Protein 4GQW (pdb70)

Solvent-accessible surface area: 8394 Å² total; per-residue (Å²): 89,135,132,36,0,17,101,41,16,42,85,72,154,85,21,79,33,8,70,37,93,18,53,8,56,76,0,37,93,58,12,117,125,46,226,57,76,7,1,3,0,0,47,111,97,66,95,31,54,0,44,1,15,49,106,27,0,49,57,88,162,128,171,158,62,45,54,54,95,80,39,188,115,141,61,0,30,99,42,26,73,86,87,23,100,63,15,78,70,190,32,34,16,114,62,1,13,108,70,0,114,141,52,207,105,165,78,4,4,0,12,38,116,108,31,80,0,24,0,20,0,32,62,43,6,17,75,122,16,86,145,152

GO terms:
  GO:0009507 chloroplast (C, IDA)
  GO:0045454 cell redox homeostasis (P, IDA)
  GO:0009507 chloroplast (C, HDA)

Foldseek 3Di:
DPDWQLVQFAFDVNFDAEEQVAWLQVQVVSCVVVVHFWHFYAYPVQATFFIAGPCLSCVVCDDDVSVVVCNVGHTCNVRTGTDDAAAEGRHHLVVVLCDCPVDVDFKHFYDYPVRHGGGIGGNVSSVVVVVD

Organism: Arabidopsis thaliana (NCBI:txid3702)

Sequence (132 aa):
GVYTVGEFMTKKEDLHVVKPTTTVDEALELLVENRITGFPVIDEDWKLVGLVSDYDLLALDTWKTFNAVQKLGKLVGDLMTPAPLVVEEKTNLEDAAKILLETKYRRLPVVDSDGKLVGIITRGNVVRAALQ

CATH classification: 3.10.580.10

B-factor: mean 112.49, std 20.55, range [72.03, 194.37]

InterPro domains:
  IPR000644 CBS domain [PF00571] (77-131)
  IPR000644 CBS domain [PF00571] (171-225)
  IPR000644 CBS domain [PS51371] (81-142)
  IPR000644 CBS domain [PS51371] (175-231)
  IPR000644 CBS domain [SM00116] (86-134)
  IPR000644 CBS domain [SM00116] (178-226)
  IPR046342 CBS domain superfamily [G3DSA:3.10.580.10] (72-232)
  IPR046342 CBS domain superfamily [S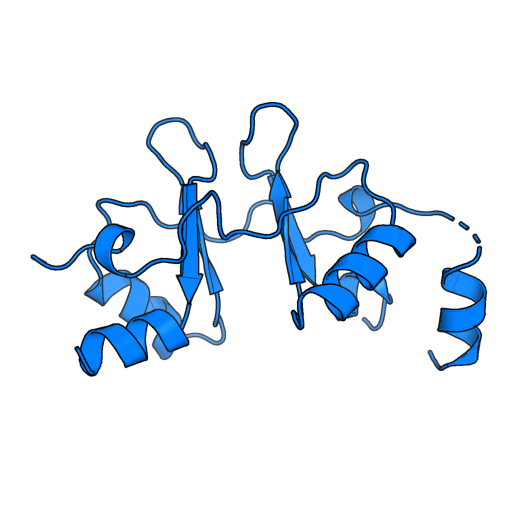SF54631] (71-224)
  IPR051462 CBS domain-containing protein [PTHR48108] (57-230)

Structure (mmCIF, N/CA/C/O backbone):
data_4GQW
#
_entry.id   4GQW
#
_cell.length_a   55.818
_cell.length_b   55.818
_cell.length_c   83.003
_cell.angle_alpha   90.00
_cell.angle_beta   90.00
_cell.angle_gamma   120.00
#
_symmetry.space_group_name_H-M   'P 31 2 1'
#
loop_
_entity.id
_entity.type
_entity.pdbx_description
1 polymer 'CBS domain-containing protein CBSX1, chloroplastic'
2 water water
#
loop_
_atom_site.group_PDB
_atom_site.id
_atom_site.type_symbol
_atom_site.label_atom_id
_atom_site.label_alt_id
_atom_site.label_comp_id
_atom_site.label_asym_id
_atom_site.label_entity_id
_atom_site.label_seq_id
_atom_site.pdbx_PDB_ins_code
_atom_site.Cartn_x
_atom_site.Cartn_y
_atom_site.Cartn_z
_atom_site.occupancy
_atom_site.B_iso_or_equiv
_atom_site.auth_seq_id
_atom_site.auth_comp_id
_atom_site.auth_asym_id
_atom_site.auth_atom_id
_atom_site.pdbx_PDB_model_num
ATOM 1 N N . GLY A 1 3 ? 13.136 6.262 14.787 1.00 163.20 73 GLY A N 1
ATOM 2 C CA . GLY A 1 3 ? 13.945 5.733 13.705 1.00 164.30 73 GLY A CA 1
ATOM 3 C C . GLY A 1 3 ? 15.369 6.243 13.764 1.00 155.25 73 GLY A C 1
ATOM 4 O O . GLY A 1 3 ? 15.619 7.446 13.688 1.00 162.71 73 GLY A O 1
ATOM 5 N N . VAL A 1 4 ? 16.311 5.318 13.893 1.00 117.31 74 VAL A N 1
ATOM 6 C CA . VAL A 1 4 ? 17.709 5.679 14.061 1.00 111.38 74 VAL A CA 1
ATOM 7 C C . VAL A 1 4 ? 18.478 5.657 12.737 1.00 101.65 74 VAL A C 1
ATOM 8 O O . VAL A 1 4 ? 19.478 6.357 12.583 1.00 102.79 74 VAL A O 1
ATOM 12 N N . TYR A 1 5 ? 18.006 4.857 11.783 1.00 105.84 75 TYR A N 1
ATOM 13 C CA . TYR A 1 5 ? 18.580 4.863 10.439 1.00 100.52 75 TYR A CA 1
ATOM 14 C C . TYR A 1 5 ? 17.935 5.967 9.611 1.00 93.45 75 TYR A C 1
ATOM 15 O O . TYR A 1 5 ? 16.716 6.144 9.638 1.00 94.39 75 TYR A O 1
ATOM 24 N N . THR A 1 6 ? 18.754 6.708 8.874 1.00 87.85 76 THR A N 1
ATOM 25 C CA . THR A 1 6 ? 18.248 7.801 8.052 1.00 87.50 76 THR A CA 1
ATOM 26 C C . THR A 1 6 ? 18.452 7.557 6.560 1.00 87.83 76 THR A C 1
ATOM 27 O O . THR A 1 6 ? 19.278 6.739 6.155 1.00 82.56 76 THR A O 1
ATOM 31 N N . VAL A 1 7 ? 17.686 8.278 5.751 1.00 85.24 77 VAL A N 1
ATOM 32 C CA . VAL A 1 7 ? 17.738 8.151 4.300 1.00 86.06 77 VAL A CA 1
ATOM 33 C C . VAL A 1 7 ? 19.108 8.550 3.763 1.00 82.52 77 VAL A C 1
ATOM 34 O O . VAL A 1 7 ? 19.637 7.921 2.848 1.00 89.18 77 VAL A O 1
ATOM 38 N N . GLY A 1 8 ? 19.690 9.583 4.363 1.00 88.38 78 GLY A N 1
ATOM 39 C CA . GLY A 1 8 ? 20.991 10.076 3.957 1.00 88.02 78 GLY A CA 1
ATOM 40 C C . GLY A 1 8 ? 22.112 9.070 4.123 1.00 98.85 78 GLY A C 1
ATOM 41 O O . GLY A 1 8 ? 23.189 9.238 3.555 1.00 94.01 78 GLY A O 1
ATOM 42 N N . GLU A 1 9 ? 21.866 8.019 4.897 1.00 85.20 79 GLU A N 1
ATOM 43 C CA . GLU A 1 9 ? 22.886 7.002 5.129 1.00 103.32 79 GLU A CA 1
ATOM 44 C C . GLU A 1 9 ? 22.924 5.943 4.035 1.00 92.35 79 GLU A C 1
ATOM 45 O O . GLU A 1 9 ? 23.932 5.257 3.867 1.00 87.29 79 GLU A O 1
ATOM 51 N N . PHE A 1 10 ? 21.833 5.806 3.291 1.00 92.10 80 PHE A N 1
ATOM 52 C CA . PHE A 1 10 ? 21.745 4.735 2.306 1.00 99.02 80 PHE A CA 1
ATOM 53 C C . PHE A 1 10 ? 21.322 5.193 0.915 1.00 95.96 80 PHE A C 1
ATOM 54 O O . PHE A 1 10 ? 21.172 4.376 0.009 1.00 104.06 80 PHE A O 1
ATOM 62 N N . MET A 1 11 ? 21.144 6.497 0.741 1.00 100.75 81 MET A N 1
ATOM 63 C CA . MET A 1 11 ? 20.705 7.035 -0.543 1.00 98.24 81 MET A CA 1
ATOM 64 C C . MET A 1 11 ? 21.844 7.061 -1.547 1.00 105.92 81 MET A C 1
ATOM 65 O O . MET A 1 11 ? 22.981 6.731 -1.218 1.00 108.72 81 MET A O 1
ATOM 70 N N . THR A 1 12 ? 21.533 7.455 -2.776 1.00 106.95 82 THR A N 1
ATOM 71 C CA . THR A 1 12 ? 22.565 7.680 -3.777 1.00 109.91 82 THR A CA 1
ATOM 72 C C . THR A 1 12 ? 23.031 9.131 -3.695 1.00 107.77 82 THR A C 1
ATOM 73 O O . THR A 1 12 ? 22.237 10.057 -3.851 1.00 105.84 82 THR A O 1
ATOM 77 N N . LYS A 1 13 ? 24.323 9.319 -3.446 1.00 113.93 83 LYS A N 1
ATOM 78 C CA . LYS A 1 13 ? 24.879 10.643 -3.179 1.00 120.52 83 LYS A CA 1
ATOM 79 C C . LYS A 1 13 ? 24.827 11.566 -4.397 1.00 119.41 83 LYS A C 1
ATOM 80 O O . LYS A 1 13 ? 24.683 11.106 -5.529 1.00 116.49 83 LYS A O 1
ATOM 86 N N . LYS A 1 14 ? 24.962 12.867 -4.150 1.00 114.92 84 LYS A N 1
ATOM 87 C CA . LYS A 1 14 ? 24.808 13.893 -5.183 1.00 117.53 84 LYS A CA 1
ATOM 88 C C . LYS A 1 14 ? 25.779 13.771 -6.353 1.00 125.42 84 LYS A C 1
ATOM 89 O O . LYS A 1 14 ? 25.374 13.865 -7.510 1.00 126.33 84 LYS A O 1
ATOM 95 N N . GLU A 1 15 ? 27.059 13.582 -6.048 1.00 118.17 85 GLU A N 1
ATOM 96 C CA . GLU A 1 15 ? 28.083 13.513 -7.083 1.00 130.65 85 GLU A CA 1
ATOM 97 C C . GLU A 1 15 ? 27.825 12.328 -8.002 1.00 135.45 85 GLU A C 1
ATOM 98 O O . GLU A 1 15 ? 28.063 12.395 -9.207 1.00 143.96 85 GLU A O 1
ATOM 104 N N . ASP A 1 16 ? 27.316 11.248 -7.418 1.00 135.66 86 ASP A N 1
ATOM 105 C CA . ASP A 1 16 ? 27.081 10.005 -8.139 1.00 130.82 86 ASP A CA 1
ATOM 106 C C . ASP A 1 16 ? 25.710 9.987 -8.809 1.00 124.21 86 ASP A C 1
ATOM 107 O O . ASP A 1 16 ? 25.251 8.948 -9.283 1.00 112.18 86 ASP A O 1
ATOM 112 N N . LEU A 1 17 ? 25.057 11.143 -8.839 1.00 118.28 87 LEU A N 1
ATOM 113 C CA . LEU A 1 17 ? 23.768 11.271 -9.502 1.00 118.52 87 LEU A CA 1
ATOM 114 C C . LEU A 1 17 ? 23.946 11.682 -10.954 1.00 114.14 87 LEU A C 1
ATOM 115 O O . LEU A 1 17 ? 24.929 12.327 -11.316 1.00 119.25 87 LEU A O 1
ATOM 120 N N . HIS A 1 18 ? 22.979 11.303 -11.780 1.00 111.26 88 HIS A N 1
ATOM 121 C CA . HIS A 1 18 ? 22.954 11.717 -13.175 1.00 117.06 88 HIS A CA 1
ATOM 122 C C . HIS A 1 18 ? 21.673 12.493 -13.427 1.00 110.83 88 HIS A C 1
ATOM 123 O O . HIS A 1 18 ? 20.617 11.908 -13.665 1.00 111.06 88 HIS A O 1
ATOM 130 N N . VAL A 1 19 ? 21.768 13.815 -13.368 1.00 97.01 89 VAL A N 1
ATOM 131 C CA . VAL A 1 19 ? 20.588 14.661 -13.473 1.00 92.84 89 VAL A CA 1
ATOM 132 C C . VAL A 1 19 ? 20.427 15.271 -14.855 1.00 100.60 89 VAL A C 1
ATOM 133 O O . VAL A 1 19 ? 21.207 15.003 -15.765 1.00 99.22 89 VAL A O 1
ATOM 137 N N . VAL A 1 20 ? 19.406 16.106 -14.992 1.00 105.88 90 VAL A N 1
ATOM 138 C CA . VAL A 1 20 ? 19.086 16.743 -16.256 1.00 108.99 90 VAL A CA 1
ATOM 139 C C . VAL A 1 20 ? 18.339 18.042 -15.956 1.00 110.44 90 VAL A C 1
ATOM 140 O O . VAL A 1 20 ? 17.661 18.145 -14.940 1.00 110.95 90 VAL A O 1
ATOM 144 N N . LYS A 1 21 ? 18.495 19.045 -16.812 1.00 100.05 91 LYS A N 1
ATOM 145 C CA . LYS A 1 21 ? 17.824 20.324 -16.609 1.00 106.43 91 LYS A CA 1
ATOM 146 C C . LYS A 1 21 ? 16.652 20.446 -17.577 1.00 102.67 91 LYS A C 1
ATOM 147 O O . LYS A 1 21 ? 16.586 19.709 -18.552 1.00 103.91 91 LYS A O 1
ATOM 153 N N . PRO A 1 22 ? 15.706 21.360 -17.304 1.00 110.42 92 PRO A N 1
ATOM 154 C CA . PRO A 1 22 ? 14.584 21.516 -18.238 1.00 108.43 92 PRO A CA 1
ATOM 155 C C . PRO A 1 22 ? 15.041 22.013 -19.607 1.00 122.03 92 PRO A C 1
ATOM 156 O O . PRO A 1 22 ? 14.294 21.914 -20.579 1.00 121.89 92 PRO A O 1
ATOM 160 N N . THR A 1 23 ? 16.253 22.551 -19.676 1.00 123.04 93 THR A N 1
ATOM 161 C CA . THR A 1 23 ? 16.790 23.066 -20.926 1.00 120.09 93 THR A CA 1
ATOM 162 C C . THR A 1 23 ? 17.350 21.923 -21.755 1.00 123.32 93 THR A C 1
ATOM 163 O O . THR A 1 23 ? 17.582 22.067 -22.955 1.00 122.91 93 THR A O 1
ATOM 167 N N . THR A 1 24 ? 17.568 20.787 -21.100 1.00 111.06 94 THR A N 1
ATOM 168 C CA . THR A 1 24 ? 18.126 19.611 -21.753 1.00 100.80 94 THR A CA 1
ATOM 169 C C . THR A 1 24 ? 17.196 19.120 -22.855 1.00 104.63 94 THR A C 1
ATOM 170 O O . THR A 1 24 ? 15.975 19.097 -22.687 1.00 104.12 94 THR A O 1
ATOM 174 N N . THR A 1 25 ? 17.779 18.753 -23.991 1.00 111.02 95 THR A N 1
ATOM 175 C CA . THR A 1 25 ? 17.006 18.220 -25.105 1.00 113.66 95 THR A CA 1
ATOM 176 C C . THR A 1 25 ? 16.750 16.738 -24.888 1.00 105.19 95 THR A C 1
ATOM 177 O O . THR A 1 25 ? 17.485 16.073 -24.160 1.00 103.92 95 THR A O 1
ATOM 181 N N . VAL A 1 26 ? 15.704 16.228 -25.529 1.00 113.03 96 VAL A N 1
ATOM 182 C CA . VAL A 1 26 ? 15.337 14.823 -25.422 1.00 112.61 96 VAL A CA 1
ATOM 183 C C . VAL A 1 26 ? 16.475 13.941 -25.913 1.00 115.20 96 VAL A C 1
ATOM 184 O O . VAL A 1 26 ? 16.706 12.856 -25.385 1.00 121.69 96 VAL A O 1
ATOM 188 N N . ASP A 1 27 ? 17.191 14.432 -26.918 1.00 109.56 97 ASP A N 1
ATOM 189 C CA . ASP A 1 27 ? 18.331 13.731 -27.491 1.00 121.87 97 ASP A CA 1
ATOM 190 C C . ASP A 1 27 ? 19.383 13.388 -26.445 1.00 116.86 97 ASP A C 1
ATOM 191 O O . ASP A 1 27 ? 19.637 12.216 -26.166 1.00 121.66 97 ASP A O 1
ATOM 196 N N . GLU A 1 28 ? 19.994 14.418 -25.871 1.00 116.32 98 GLU A N 1
ATOM 197 C CA . GLU A 1 28 ? 21.060 14.218 -24.899 1.00 111.73 98 GLU A CA 1
ATOM 198 C C . GLU A 1 28 ? 20.559 13.526 -23.637 1.00 99.47 98 GLU A C 1
ATOM 199 O O . GLU A 1 28 ? 21.326 12.860 -22.948 1.00 110.80 98 GLU A O 1
ATOM 205 N N . ALA A 1 29 ? 19.271 13.674 -23.346 1.00 94.99 99 ALA A N 1
ATOM 206 C CA . ALA A 1 29 ? 18.656 12.947 -22.241 1.00 103.28 99 ALA A CA 1
ATOM 207 C C . ALA A 1 29 ? 18.67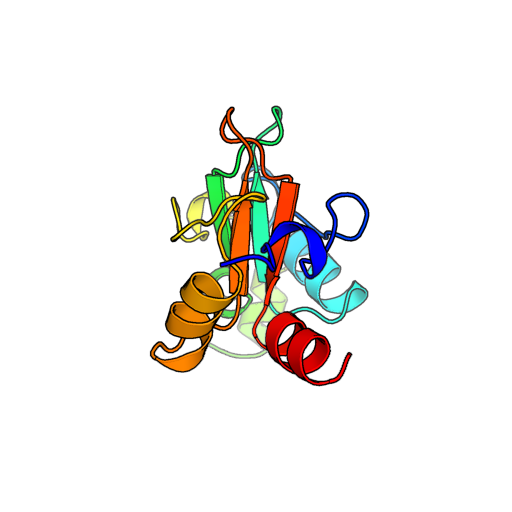9 11.446 -22.519 1.00 109.23 99 ALA A C 1
ATOM 208 O O . ALA A 1 29 ? 19.092 10.654 -21.671 1.00 111.48 99 ALA A O 1
ATOM 210 N N . LEU A 1 30 ? 18.244 11.064 -23.715 1.00 106.56 100 LEU A N 1
ATOM 211 C CA . LEU A 1 30 ? 18.262 9.666 -24.125 1.00 107.60 100 LEU A CA 1
ATOM 212 C C . LEU A 1 30 ? 19.685 9.126 -24.134 1.00 109.46 100 LEU A C 1
ATOM 213 O O . LEU A 1 30 ? 19.936 8.004 -23.689 1.00 99.21 100 LEU A O 1
ATOM 218 N N . GLU A 1 31 ? 20.615 9.933 -24.638 1.00 113.42 101 GLU A N 1
ATOM 219 C CA . GLU A 1 31 ? 22.016 9.538 -24.681 1.00 119.08 101 GLU A CA 1
ATOM 220 C C . GLU A 1 31 ? 22.564 9.307 -23.274 1.00 121.10 101 GLU A C 1
ATOM 221 O O . GLU A 1 31 ? 23.305 8.354 -23.042 1.00 116.24 101 GLU A O 1
ATOM 227 N N . LEU A 1 32 ? 22.187 10.173 -22.338 1.00 118.55 102 LEU A N 1
ATOM 228 C CA . LEU A 1 32 ? 22.594 10.022 -20.945 1.00 115.33 102 LEU A CA 1
ATOM 229 C C . LEU A 1 32 ? 22.002 8.748 -20.350 1.00 115.44 102 LEU A C 1
ATOM 230 O O . LEU A 1 32 ? 22.675 8.029 -19.604 1.00 114.02 102 LEU A O 1
ATOM 235 N N . LEU A 1 33 ? 20.747 8.468 -20.696 1.00 119.36 103 LEU A N 1
ATOM 236 C CA . LEU A 1 33 ? 20.089 7.232 -20.284 1.00 114.80 103 LEU A CA 1
ATOM 237 C C . LEU A 1 33 ? 20.884 6.019 -20.741 1.00 110.07 103 LE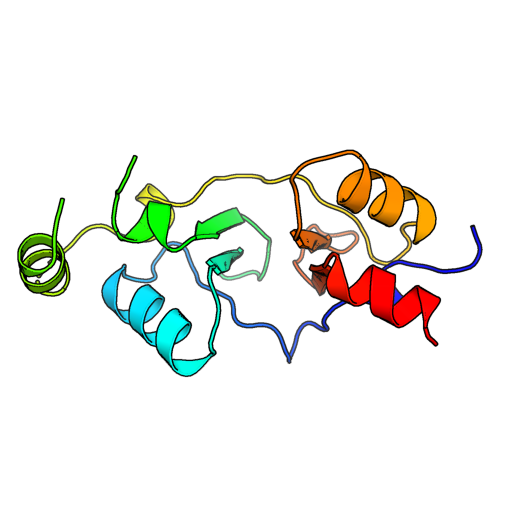U A C 1
ATOM 238 O O . LEU A 1 33 ? 21.139 5.102 -19.962 1.00 109.03 103 LEU A O 1
ATOM 243 N N . VAL A 1 34 ? 21.265 6.021 -22.014 1.00 113.80 104 VAL A N 1
ATOM 244 C CA . VAL A 1 34 ? 22.011 4.911 -22.591 1.00 119.90 104 VAL A CA 1
ATOM 245 C C . VAL A 1 34 ? 23.375 4.748 -21.936 1.00 128.09 104 VAL A C 1
ATOM 246 O O . VAL A 1 34 ? 23.744 3.653 -21.509 1.00 135.47 104 VAL A O 1
ATOM 250 N N . GLU A 1 35 ? 24.114 5.847 -21.854 1.00 124.58 105 GLU A N 1
ATOM 251 C CA . GLU A 1 35 ? 25.457 5.838 -21.290 1.00 123.41 105 GLU A CA 1
ATOM 252 C C . GLU A 1 35 ? 25.480 5.355 -19.850 1.00 125.92 105 GLU A C 1
ATOM 253 O O . GLU A 1 35 ? 26.355 4.580 -19.463 1.00 115.48 105 GLU A O 1
ATOM 259 N N . ASN A 1 36 ? 24.513 5.811 -19.060 1.00 121.37 106 ASN A N 1
ATOM 260 C CA . ASN A 1 36 ? 24.517 5.520 -17.632 1.00 125.68 106 ASN A CA 1
ATOM 261 C C . ASN A 1 36 ? 23.604 4.372 -17.209 1.00 125.56 106 ASN A C 1
ATOM 262 O O . ASN A 1 36 ? 23.360 4.186 -16.018 1.00 123.83 106 ASN A O 1
ATOM 267 N N . ARG A 1 37 ? 23.113 3.606 -18.182 1.00 132.45 107 ARG A N 1
ATOM 268 C CA . ARG A 1 37 ? 22.260 2.445 -17.916 1.00 139.88 107 ARG A CA 1
ATOM 269 C C . ARG A 1 37 ? 21.082 2.754 -16.993 1.00 138.54 107 ARG A C 1
ATOM 270 O O . ARG A 1 37 ? 20.828 2.014 -16.044 1.00 143.05 107 ARG A O 1
ATOM 278 N N . ILE A 1 38 ? 20.366 3.840 -17.264 1.00 126.62 108 ILE A N 1
ATOM 279 C CA . ILE A 1 38 ? 19.261 4.243 -16.398 1.00 121.65 108 ILE A CA 1
ATOM 280 C C . ILE A 1 38 ? 17.945 4.400 -17.151 1.00 117.47 108 ILE A C 1
ATOM 281 O O . ILE A 1 38 ? 17.918 4.395 -18.380 1.00 127.14 108 ILE A O 1
ATOM 286 N N . THR A 1 39 ? 16.858 4.547 -16.400 1.00 105.84 109 THR A N 1
ATOM 287 C CA . THR A 1 39 ? 15.528 4.657 -16.987 1.00 106.38 109 THR A CA 1
ATOM 288 C C . THR A 1 39 ? 14.946 6.058 -16.824 1.00 108.56 109 THR A C 1
ATOM 289 O O . THR A 1 39 ? 13.876 6.358 -17.353 1.00 101.27 109 THR A O 1
ATOM 293 N N . GLY A 1 40 ? 15.648 6.910 -16.085 1.00 106.53 110 GLY A N 1
ATOM 294 C CA . GLY A 1 40 ? 15.207 8.278 -15.889 1.00 98.56 110 GLY A CA 1
ATOM 295 C C . GLY A 1 40 ? 16.105 9.078 -14.970 1.00 99.46 110 GLY A C 1
ATOM 296 O O . GLY A 1 40 ? 17.019 8.535 -14.353 1.00 100.33 110 GLY A O 1
ATOM 297 N N . PHE A 1 41 ? 15.845 10.378 -14.886 1.00 103.01 111 PHE A N 1
ATOM 298 C CA . PHE A 1 41 ? 16.573 11.250 -13.974 1.00 108.72 111 PHE A CA 1
ATOM 299 C C . PHE A 1 41 ? 15.645 12.214 -13.264 1.00 100.23 111 PHE A C 1
ATOM 300 O O . PHE A 1 41 ? 14.513 12.441 -13.697 1.00 91.87 111 PHE A O 1
ATOM 308 N N . PRO A 1 42 ? 16.131 12.794 -12.161 1.00 91.77 112 PRO A N 1
ATOM 309 C CA . PRO A 1 42 ? 15.494 13.974 -11.584 1.00 89.69 112 PRO A CA 1
ATOM 310 C C . PRO A 1 42 ? 15.882 15.204 -12.383 1.00 84.94 112 PRO A C 1
ATOM 311 O O . PRO A 1 42 ? 16.971 15.256 -12.951 1.00 87.44 112 PRO A O 1
ATOM 315 N N . VAL A 1 43 ? 14.987 16.179 -12.432 1.00 90.22 113 VAL A N 1
ATOM 316 C CA . VAL A 1 43 ? 15.237 17.407 -13.161 1.00 89.04 113 VAL A CA 1
ATOM 317 C C . VAL A 1 43 ? 15.407 18.564 -12.191 1.00 93.94 113 VAL A C 1
ATOM 318 O O . VAL A 1 43 ? 14.527 18.834 -11.366 1.00 96.06 113 VAL A O 1
ATOM 322 N N . ILE A 1 44 ? 16.551 19.232 -12.294 1.00 103.09 114 ILE A N 1
ATOM 323 C CA . ILE A 1 44 ? 16.879 20.362 -11.441 1.00 95.99 114 ILE A CA 1
ATOM 324 C C . ILE A 1 44 ? 17.017 21.634 -12.257 1.00 98.81 114 ILE A C 1
ATOM 325 O O . ILE A 1 44 ? 17.180 21.591 -13.476 1.00 103.23 114 ILE A O 1
ATOM 330 N N . ASP A 1 45 ? 16.967 22.771 -11.572 1.00 92.02 115 ASP A N 1
ATOM 331 C CA . ASP A 1 45 ? 17.257 24.043 -12.211 1.00 102.02 115 ASP A CA 1
ATOM 332 C C . ASP A 1 45 ? 18.741 24.372 -12.080 1.00 105.42 115 ASP A C 1
ATOM 333 O O . ASP A 1 45 ? 19.556 23.494 -11.800 1.00 91.59 115 ASP A O 1
ATOM 338 N N . GLU A 1 46 ? 19.091 25.634 -12.287 1.00 101.12 116 GLU A N 1
ATOM 339 C CA . GLU A 1 46 ? 20.489 26.042 -12.264 1.00 101.22 116 GLU A CA 1
ATOM 340 C C . GLU A 1 46 ? 20.996 26.198 -10.833 1.00 112.84 116 GLU A C 1
ATOM 341 O O . GLU A 1 46 ? 22.201 26.158 -10.579 1.00 104.53 116 GLU A O 1
ATOM 347 N N . ASP A 1 47 ? 20.064 26.364 -9.901 1.00 122.12 117 ASP A N 1
ATOM 348 C CA . ASP A 1 47 ? 20.399 26.484 -8.487 1.00 126.51 117 ASP A CA 1
ATOM 349 C C . ASP A 1 47 ? 20.321 25.124 -7.798 1.00 116.96 117 ASP A C 1
ATOM 350 O O . ASP A 1 47 ? 20.236 25.043 -6.573 1.00 113.36 117 ASP A O 1
ATOM 355 N N . TRP A 1 48 ? 20.350 24.065 -8.604 1.00 105.60 118 TRP A N 1
ATOM 356 C CA . TRP A 1 48 ? 20.324 22.685 -8.118 1.00 97.07 118 TRP A CA 1
ATOM 357 C C . TRP A 1 48 ? 19.106 22.333 -7.271 1.00 108.14 118 TRP A C 1
ATOM 358 O O . TRP A 1 48 ? 19.166 21.445 -6.421 1.00 105.58 118 TRP A O 1
ATOM 369 N N . LYS A 1 49 ? 17.998 23.022 -7.512 1.00 135.99 119 LYS A N 1
ATOM 370 C CA . LYS A 1 49 ? 16.752 22.700 -6.834 1.00 93.00 119 LYS A CA 1
ATOM 371 C C . LYS A 1 49 ? 15.890 21.799 -7.711 1.00 107.33 119 LYS A C 1
ATOM 372 O O . LYS A 1 49 ? 15.721 22.056 -8.903 1.00 108.16 119 LYS A O 1
ATOM 378 N N . LEU A 1 50 ? 15.357 20.739 -7.112 1.00 132.74 120 LEU A N 1
ATOM 379 C CA . LEU A 1 50 ? 14.544 19.768 -7.831 1.00 107.77 120 LEU A CA 1
ATOM 380 C C . LEU A 1 50 ? 13.334 20.437 -8.470 1.00 94.63 120 LEU A C 1
ATOM 381 O O . LEU A 1 50 ? 12.578 21.142 -7.804 1.00 94.50 120 LEU A O 1
ATOM 386 N N . VAL A 1 51 ? 13.157 20.223 -9.768 1.00 82.64 121 VAL A N 1
ATOM 387 C CA . VAL A 1 51 ? 12.055 20.858 -10.473 1.00 90.38 121 VAL A CA 1
ATOM 388 C C . VAL A 1 51 ? 11.151 19.824 -11.139 1.00 86.55 121 VAL A C 1
ATOM 389 O O . VAL A 1 51 ? 10.043 20.141 -11.568 1.00 89.97 121 VAL A O 1
ATOM 393 N N . GLY A 1 52 ? 11.609 18.578 -11.201 1.00 83.11 122 GLY A N 1
ATOM 394 C CA . GLY A 1 52 ? 10.764 17.523 -11.728 1.00 87.02 122 GLY A CA 1
ATOM 395 C C . GLY A 1 52 ? 11.391 16.146 -11.778 1.00 90.42 122 GLY A C 1
ATOM 396 O O . GLY A 1 52 ? 12.434 15.899 -11.179 1.00 86.27 122 GLY A O 1
ATOM 397 N N . LEU A 1 53 ? 10.722 15.241 -12.483 1.00 85.26 123 LEU A N 1
ATOM 398 C CA . LEU A 1 53 ? 11.255 13.918 -12.772 1.00 83.25 123 LEU A CA 1
ATOM 399 C C . LEU A 1 53 ? 10.973 13.614 -14.229 1.00 93.95 123 LEU A C 1
ATOM 400 O O . LEU A 1 53 ? 9.935 14.005 -14.758 1.00 84.42 123 LEU A O 1
ATOM 405 N N . VAL A 1 54 ? 11.893 12.918 -14.882 1.00 90.28 124 VAL A N 1
ATOM 406 C CA . VAL A 1 54 ? 11.662 12.522 -16.262 1.00 93.41 124 VAL A CA 1
ATOM 407 C C . VAL A 1 54 ? 12.168 11.112 -16.531 1.00 95.60 124 VAL A C 1
ATOM 408 O O . VAL A 1 54 ? 13.240 10.729 -16.072 1.00 88.48 124 VAL A O 1
ATOM 412 N N . SER A 1 55 ? 11.373 10.334 -17.256 1.00 100.89 125 SER A N 1
ATOM 413 C CA . SER A 1 55 ? 11.733 8.958 -17.561 1.00 103.99 125 SER A CA 1
ATOM 414 C C . SER A 1 55 ? 11.741 8.705 -19.061 1.00 97.99 125 SER A C 1
ATOM 415 O O . SER A 1 55 ? 11.406 9.584 -19.854 1.00 94.43 125 SER A O 1
ATOM 418 N N . ASP A 1 56 ? 12.124 7.491 -19.439 1.00 91.94 126 ASP A N 1
ATOM 419 C CA . ASP A 1 56 ? 12.204 7.104 -20.842 1.00 93.52 126 ASP A CA 1
ATOM 420 C C . ASP A 1 56 ? 10.861 7.172 -21.566 1.00 91.38 126 ASP A C 1
ATOM 421 O O . ASP A 1 56 ? 10.796 7.597 -22.718 1.00 88.74 126 ASP A O 1
ATOM 426 N N . TYR A 1 57 ? 9.790 6.763 -20.894 1.00 89.78 127 TYR A N 1
ATOM 427 C CA . TYR A 1 57 ? 8.470 6.798 -21.518 1.00 102.70 127 TYR A CA 1
ATOM 428 C C . TYR A 1 57 ? 7.985 8.230 -21.729 1.00 103.34 127 TYR A C 1
ATOM 429 O O . TYR A 1 57 ? 7.219 8.504 -22.650 1.00 103.04 127 TYR A O 1
ATOM 438 N N . ASP A 1 58 ? 8.441 9.141 -20.876 1.00 104.44 128 ASP A N 1
ATOM 439 C CA . ASP A 1 58 ? 8.136 10.554 -21.045 1.00 101.55 128 ASP A CA 1
ATOM 440 C C . ASP A 1 58 ? 8.873 11.105 -22.258 1.00 101.52 128 ASP A C 1
ATOM 441 O O . ASP A 1 58 ? 8.302 11.835 -23.066 1.00 106.50 128 ASP A O 1
ATOM 446 N N . LEU A 1 59 ? 10.144 10.741 -22.381 1.00 98.97 129 LEU A N 1
ATOM 447 C CA . LEU A 1 59 ? 10.998 11.262 -23.441 1.00 102.37 129 LEU A CA 1
ATOM 448 C C . LEU A 1 59 ? 10.624 10.724 -24.815 1.00 104.14 129 LEU A C 1
ATOM 449 O O . LEU A 1 59 ? 10.702 11.442 -25.809 1.00 104.65 129 LEU A O 1
ATOM 454 N N . LEU A 1 60 ? 10.221 9.461 -24.870 1.00 104.20 130 LEU A N 1
ATOM 455 C CA . LEU A 1 60 ? 9.847 8.853 -26.138 1.00 110.44 130 LEU A CA 1
ATOM 456 C C . LEU A 1 60 ? 8.369 9.077 -26.416 1.00 111.62 130 LEU A C 1
ATOM 457 O O . LEU A 1 60 ? 7.872 8.727 -27.487 1.00 121.64 130 LEU A O 1
ATOM 462 N N . ALA A 1 61 ? 7.684 9.669 -25.440 1.00 108.47 131 ALA A N 1
ATOM 463 C CA . ALA A 1 61 ? 6.258 9.970 -25.540 1.00 111.31 131 ALA A CA 1
ATOM 464 C C . ALA A 1 61 ? 5.427 8.740 -25.890 1.00 122.55 131 ALA A C 1
ATOM 465 O O . ALA A 1 61 ? 4.759 8.707 -26.922 1.00 132.47 131 ALA A O 1
ATOM 467 N N . LEU A 1 62 ? 5.470 7.731 -25.027 1.00 127.17 132 LEU A N 1
ATOM 468 C CA . LEU A 1 62 ? 4.737 6.495 -25.274 1.00 129.21 132 LEU A CA 1
ATOM 469 C C . LEU A 1 62 ? 3.292 6.609 -24.824 1.00 142.00 132 LEU A C 1
ATOM 470 O O . LEU A 1 62 ? 2.403 5.980 -25.395 1.00 151.29 132 LEU A O 1
ATOM 475 N N . ASP A 1 63 ? 3.060 7.411 -23.792 1.00 151.20 133 ASP A N 1
ATOM 476 C CA . ASP A 1 63 ? 1.713 7.591 -23.267 1.00 160.57 133 ASP A CA 1
ATOM 477 C C . ASP A 1 63 ? 1.021 8.776 -23.932 1.00 159.35 133 ASP A C 1
ATOM 478 O O . ASP A 1 63 ? 0.974 8.869 -25.159 1.00 157.06 133 ASP A O 1
ATOM 483 N N . THR A 1 68 ? 3.546 4.267 -32.173 1.00 142.51 152 THR A N 1
ATOM 484 C CA . THR A 1 68 ? 4.912 4.566 -31.766 1.00 140.98 152 THR A CA 1
ATOM 485 C C . THR A 1 68 ? 5.819 3.382 -32.072 1.00 142.52 152 THR A C 1
ATOM 486 O O . THR A 1 68 ? 5.501 2.245 -31.725 1.00 141.07 152 THR A O 1
ATOM 490 N N . TRP A 1 69 ? 6.948 3.650 -32.720 1.00 141.63 153 TRP A N 1
ATOM 491 C CA . TRP A 1 69 ? 7.907 2.595 -33.034 1.00 138.46 153 TRP A CA 1
ATOM 492 C C . TRP A 1 69 ? 9.313 3.110 -33.329 1.00 123.06 153 TRP A C 1
ATOM 493 O O . TRP A 1 69 ? 9.647 4.253 -33.022 1.00 87.07 153 TRP A O 1
ATOM 504 N N . LYS A 1 70 ? 10.131 2.246 -33.921 1.00 110.30 154 LYS A N 1
ATOM 505 C CA . LYS A 1 70 ? 11.556 2.510 -34.074 1.00 99.49 154 LYS A CA 1
ATOM 506 C C . LYS A 1 70 ? 11.849 3.731 -34.931 1.00 103.77 154 LYS A C 1
ATOM 507 O O . LYS A 1 70 ? 12.697 4.554 -34.584 1.00 98.55 154 LYS A O 1
ATOM 513 N N . THR A 1 71 ? 11.147 3.844 -36.051 1.00 112.13 155 THR A N 1
ATOM 514 C CA . THR A 1 71 ? 11.350 4.960 -36.961 1.00 118.02 155 THR A CA 1
ATOM 515 C C . THR A 1 71 ? 10.849 6.263 -36.342 1.00 112.49 155 THR A C 1
ATOM 516 O O . THR A 1 71 ? 11.374 7.339 -36.627 1.00 109.66 155 THR A O 1
ATOM 520 N N . PHE A 1 72 ? 9.844 6.162 -35.478 1.00 108.63 156 PHE A N 1
ATOM 521 C CA . PHE A 1 72 ? 9.363 7.332 -34.757 1.00 111.73 156 PHE A CA 1
ATOM 522 C C . PHE A 1 72 ? 10.456 7.876 -33.845 1.00 123.26 156 PHE A C 1
ATOM 523 O O . PHE A 1 72 ? 10.558 9.083 -33.645 1.00 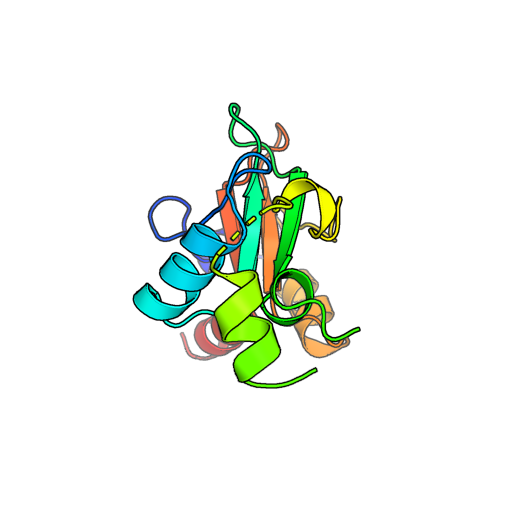138.12 156 PHE A O 1
ATOM 525 N N . ASN A 1 73 ? 11.274 6.982 -33.298 1.00 124.15 157 ASN A N 1
ATOM 526 C CA . ASN A 1 73 ? 12.416 7.395 -32.490 1.00 135.71 157 ASN A CA 1
ATOM 527 C C . ASN A 1 73 ? 13.552 7.930 -33.361 1.00 137.52 157 ASN A C 1
ATOM 528 O O . ASN A 1 73 ? 14.178 8.940 -33.021 1.00 134.48 157 ASN A O 1
ATOM 533 N N . ALA A 1 74 ? 13.813 7.237 -34.472 1.00 137.22 158 ALA A N 1
ATOM 534 C CA . ALA A 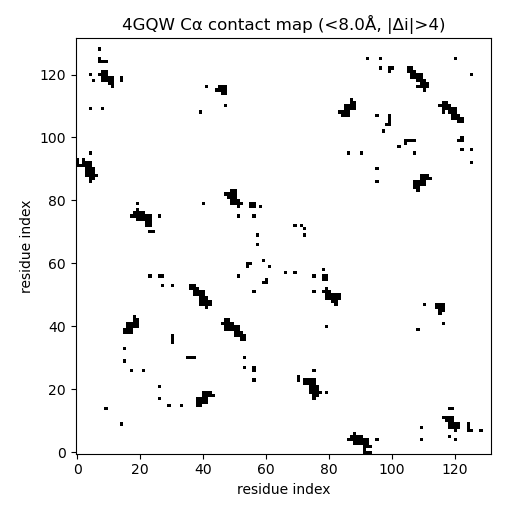1 74 ? 14.758 7.692 -35.493 1.00 141.35 158 ALA A CA 1
ATOM 535 C C . ALA A 1 74 ? 14.517 9.160 -35.782 1.00 143.05 158 ALA A C 1
ATOM 536 O O . ALA A 1 74 ? 15.428 9.985 -35.714 1.00 130.77 158 ALA A O 1
ATOM 538 N N . VAL A 1 75 ? 13.264 9.466 -36.096 1.00 157.04 159 VAL A N 1
ATOM 539 C CA . VAL A 1 75 ? 12.848 10.812 -36.445 1.00 164.73 159 VAL A CA 1
ATOM 540 C C . VAL A 1 75 ? 12.880 11.741 -35.237 1.00 178.92 159 VAL A C 1
ATOM 541 O O . VAL A 1 75 ? 13.319 12.886 -35.347 1.00 180.15 159 VAL A O 1
ATOM 545 N N . GLN A 1 76 ? 12.429 11.243 -34.089 1.00 119.92 160 GLN A N 1
ATOM 546 C CA . GLN A 1 76 ? 12.376 12.048 -32.871 1.00 125.79 160 GLN A CA 1
ATOM 547 C C . GLN A 1 76 ? 13.750 12.590 -32.514 1.00 107.82 160 GLN A C 1
ATOM 548 O O . GLN A 1 76 ? 13.876 13.710 -32.020 1.00 180.77 160 GLN A O 1
ATOM 554 N N . LYS A 1 77 ? 14.782 11.796 -32.778 1.00 147.76 161 LYS A N 1
ATOM 555 C CA . LYS A 1 77 ? 16.146 12.209 -32.474 1.00 139.35 161 LYS A CA 1
ATOM 556 C C . LYS A 1 77 ? 16.731 13.123 -33.551 1.00 142.80 161 LYS A C 1
ATOM 557 O O . LYS A 1 77 ? 17.948 13.208 -33.705 1.00 143.86 161 LYS A O 1
ATOM 559 N N . LEU A 1 78 ? 15.860 13.805 -34.289 1.00 156.34 162 LEU A N 1
ATOM 560 C CA . LEU A 1 78 ? 16.289 14.727 -35.337 1.00 151.79 162 LEU A CA 1
ATOM 561 C C . LEU A 1 78 ? 15.449 16.002 -35.344 1.00 144.81 162 LEU A C 1
ATOM 562 O O . LEU A 1 78 ? 14.226 15.954 -35.208 1.00 134.59 162 LEU A O 1
ATOM 567 N N . GLY A 1 84 ? 12.582 20.460 -31.907 1.00 123.57 168 GLY A N 1
ATOM 568 C CA . GLY A 1 84 ? 12.744 19.405 -30.924 1.00 117.33 168 GLY A CA 1
ATOM 569 C C . GLY A 1 84 ? 12.353 19.859 -29.534 1.00 124.99 168 GLY A C 1
ATOM 570 O O . GLY A 1 84 ? 12.950 20.785 -28.985 1.00 135.19 168 GLY A O 1
ATOM 571 N N . LYS A 1 85 ? 11.345 19.209 -28.963 1.00 143.41 169 LYS A N 1
ATOM 572 C CA . LYS A 1 85 ? 10.867 19.565 -27.631 1.00 141.28 169 LYS A CA 1
ATOM 573 C C . LYS A 1 85 ? 11.888 19.213 -26.556 1.00 130.62 169 LYS A C 1
ATOM 574 O O . LYS A 1 85 ? 12.850 18.493 -26.816 1.00 129.55 169 LYS A O 1
ATOM 580 N N . LEU A 1 86 ? 11.675 19.726 -25.349 1.00 108.84 170 LEU A N 1
ATOM 581 C CA . LEU A 1 86 ? 12.667 19.584 -24.289 1.00 109.66 170 LEU A CA 1
ATOM 582 C C . LEU A 1 86 ? 12.136 18.876 -23.044 1.00 97.28 170 LEU A C 1
ATOM 583 O O . LEU A 1 86 ? 10.941 18.608 -22.928 1.00 93.67 170 LEU A O 1
ATOM 588 N N . VAL A 1 87 ? 13.042 18.587 -22.114 1.00 106.60 171 VAL A N 1
ATOM 589 C CA . VAL A 1 87 ? 12.707 17.874 -20.884 1.00 109.63 171 VAL A CA 1
ATOM 590 C C . VAL A 1 87 ? 11.634 18.601 -20.085 1.00 111.81 171 VAL A C 1
ATOM 591 O O . VAL A 1 87 ? 10.725 17.977 -19.540 1.00 117.96 171 VAL A O 1
ATOM 595 N N . GLY A 1 88 ? 11.733 19.926 -20.046 1.00 107.17 172 GLY A N 1
ATOM 596 C CA . GLY A 1 88 ? 10.790 20.744 -19.307 1.00 112.70 172 GLY A CA 1
ATOM 597 C C . GLY A 1 88 ? 9.342 20.566 -19.722 1.00 112.99 172 GLY A C 1
ATOM 598 O O . GLY A 1 88 ? 8.432 20.809 -18.931 1.00 110.56 172 GLY A O 1
ATOM 599 N N . ASP A 1 89 ? 9.123 20.145 -20.963 1.00 117.76 173 ASP A N 1
ATOM 600 C CA . ASP A 1 89 ? 7.768 19.966 -21.469 1.00 124.08 173 ASP A CA 1
ATOM 601 C C . ASP A 1 89 ? 7.301 18.524 -21.344 1.00 124.20 173 ASP A C 1
ATOM 602 O O . ASP A 1 89 ? 6.128 18.221 -21.559 1.00 135.29 173 ASP A O 1
ATOM 607 N N . LEU A 1 90 ? 8.220 17.635 -20.989 1.00 106.94 174 LEU A N 1
ATOM 608 C CA . LEU A 1 90 ? 7.894 16.219 -20.896 1.00 107.94 174 LEU A CA 1
ATOM 609 C C . LEU A 1 90 ? 7.990 15.686 -19.471 1.00 107.64 174 LEU A C 1
ATOM 610 O O . LEU A 1 90 ? 7.375 14.675 -19.139 1.00 111.41 174 LEU A O 1
ATOM 615 N N . MET A 1 91 ? 8.758 16.366 -18.628 1.00 104.98 175 MET A N 1
ATOM 616 C CA . MET A 1 91 ? 9.012 15.872 -17.282 1.00 100.01 175 MET A CA 1
ATOM 617 C C . MET A 1 91 ? 7.761 15.900 -16.422 1.00 96.85 175 MET A C 1
ATOM 618 O O . MET A 1 91 ? 6.852 16.691 -16.661 1.00 95.81 175 MET A O 1
ATOM 623 N N . THR A 1 92 ? 7.715 15.017 -15.431 1.00 98.67 176 THR A N 1
ATOM 624 C CA . THR A 1 92 ? 6.684 15.084 -14.409 1.00 97.02 176 THR A CA 1
ATOM 625 C C . THR A 1 92 ? 7.172 15.997 -13.297 1.00 109.14 176 THR A C 1
ATOM 626 O O . THR A 1 92 ? 8.148 15.695 -12.609 1.00 93.90 176 THR A O 1
ATOM 630 N N . PRO A 1 93 ? 6.502 17.141 -13.143 1.00 126.10 177 PRO A N 1
ATOM 631 C CA . PRO A 1 93 ? 6.915 18.193 -12.216 1.00 134.98 177 PRO A CA 1
ATOM 632 C C . PRO A 1 93 ? 6.572 17.856 -10.774 1.00 128.05 177 PRO A C 1
ATOM 633 O O . PRO A 1 93 ? 5.589 17.156 -10.519 1.00 105.86 177 PRO A O 1
ATOM 637 N N . ALA A 1 94 ? 7.397 18.352 -9.855 1.00 154.03 178 ALA A N 1
ATOM 638 C CA . ALA A 1 94 ? 7.157 18.248 -8.418 1.00 152.58 178 ALA A CA 1
ATOM 639 C C . ALA A 1 94 ? 6.748 16.854 -7.953 1.00 148.74 178 ALA A C 1
ATOM 640 O O . ALA A 1 94 ? 5.591 16.622 -7.613 1.00 155.97 178 ALA A O 1
ATOM 642 N N . PRO A 1 95 ? 7.704 15.920 -7.931 1.00 120.67 179 PRO A N 1
ATOM 643 C CA . PRO A 1 95 ? 7.445 14.561 -7.455 1.00 123.98 179 PRO A CA 1
ATOM 644 C C . PRO A 1 95 ? 7.354 14.515 -5.936 1.00 133.53 179 PRO A C 1
ATOM 645 O O . PRO A 1 95 ? 7.476 15.546 -5.277 1.00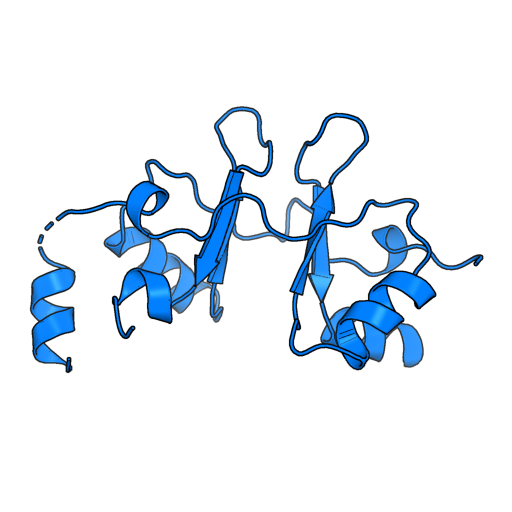 138.67 179 PRO A O 1
ATOM 649 N N . LEU A 1 96 ? 7.147 13.318 -5.397 1.00 151.19 180 LEU A N 1
ATOM 650 C CA . LEU A 1 96 ? 7.129 13.104 -3.956 1.00 93.27 180 LEU A CA 1
ATOM 651 C C . LEU A 1 96 ? 8.550 13.007 -3.428 1.00 85.88 180 LEU A C 1
ATOM 652 O O . LEU A 1 96 ? 9.393 12.342 -4.021 1.00 94.14 180 LEU A O 1
ATOM 657 N N . VAL A 1 97 ? 8.809 13.672 -2.307 1.00 102.45 181 VAL A N 1
ATOM 658 C CA . VAL A 1 97 ? 10.178 13.924 -1.874 1.00 97.17 181 VAL A CA 1
ATOM 659 C C . VAL A 1 97 ? 10.432 13.515 -0.424 1.00 97.55 181 VAL A C 1
ATOM 660 O O . VAL A 1 97 ? 9.535 13.586 0.416 1.00 86.70 181 VAL A O 1
ATOM 664 N N . VAL A 1 98 ? 11.660 13.079 -0.145 1.00 98.55 182 VAL A N 1
ATOM 665 C CA . VAL A 1 98 ? 12.114 12.860 1.226 1.00 93.97 182 VAL A CA 1
ATOM 666 C C . VAL A 1 98 ? 13.350 13.710 1.542 1.00 97.01 182 VAL A C 1
ATOM 667 O O . VAL A 1 98 ? 13.946 14.315 0.645 1.00 102.19 182 VAL A O 1
ATOM 671 N N . GLU A 1 99 ? 13.726 13.756 2.818 1.00 94.55 183 GLU A N 1
ATOM 672 C CA . GLU A 1 99 ? 14.916 14.491 3.253 1.00 98.90 183 GLU A CA 1
ATOM 673 C C . GLU A 1 99 ? 16.038 13.543 3.661 1.00 100.42 183 GLU A C 1
ATOM 674 O O . GLU A 1 99 ? 15.858 12.329 3.678 1.00 98.09 183 GLU A O 1
ATOM 680 N N . GLU A 1 100 ? 17.198 14.104 3.987 1.00 104.97 184 GLU A N 1
ATOM 681 C CA . GLU A 1 100 ? 18.329 13.309 4.455 1.00 104.71 184 GLU A CA 1
ATOM 682 C C . GLU A 1 100 ? 18.073 12.772 5.859 1.00 105.41 184 GLU A C 1
ATOM 683 O O . GLU A 1 100 ? 18.375 11.617 6.158 1.00 103.02 184 GLU A O 1
ATOM 689 N N . LYS A 1 101 ? 17.512 13.624 6.713 1.00 105.98 185 LYS A N 1
ATOM 690 C CA . LYS A 1 101 ? 17.246 13.282 8.107 1.00 100.27 185 LYS A CA 1
ATOM 691 C C . LYS A 1 101 ? 16.030 12.378 8.237 1.00 87.82 185 LYS A C 1
ATOM 692 O O . LYS A 1 101 ? 15.693 11.932 9.333 1.00 96.81 185 LYS A O 1
ATOM 698 N N . THR A 1 102 ? 15.376 12.115 7.112 1.00 84.71 186 THR A N 1
ATOM 699 C CA . THR A 1 102 ? 14.185 11.281 7.091 1.00 77.15 186 THR A CA 1
ATOM 700 C C . THR A 1 102 ? 14.504 9.863 7.545 1.00 80.75 186 THR A C 1
ATOM 701 O O . THR A 1 102 ? 15.503 9.274 7.130 1.00 83.68 186 THR A O 1
ATOM 705 N N . ASN A 1 103 ? 13.658 9.334 8.421 1.00 82.06 187 ASN A N 1
ATOM 706 C CA . ASN A 1 103 ? 13.793 7.963 8.882 1.00 85.77 187 ASN A CA 1
ATOM 707 C C . ASN A 1 103 ? 13.711 6.996 7.710 1.00 88.54 187 ASN A C 1
ATOM 708 O O . ASN A 1 103 ? 12.853 7.132 6.839 1.00 89.98 187 ASN A O 1
ATOM 713 N N . LEU A 1 104 ? 14.614 6.023 7.697 1.00 84.94 188 LEU A N 1
ATOM 714 C CA . LEU A 1 104 ? 14.726 5.078 6.596 1.00 81.82 188 LEU A CA 1
ATOM 715 C C . LEU A 1 104 ? 13.483 4.207 6.463 1.00 95.03 188 LEU A C 1
ATOM 716 O O . LEU A 1 104 ? 13.095 3.830 5.358 1.00 82.31 188 LEU A O 1
ATOM 721 N N . GLU A 1 105 ? 12.854 3.901 7.593 1.00 89.05 189 GLU A N 1
ATOM 722 C CA . GLU A 1 105 ? 11.700 3.010 7.604 1.00 96.72 189 GLU A CA 1
ATOM 723 C C . GLU A 1 105 ? 10.453 3.618 6.966 1.00 87.64 189 GLU A C 1
ATOM 724 O O . GLU A 1 105 ? 9.624 2.895 6.417 1.00 94.39 189 GLU A O 1
ATOM 730 N N . ASP A 1 106 ? 10.320 4.938 7.037 1.00 84.29 190 ASP A N 1
ATOM 731 C CA . ASP A 1 106 ? 9.204 5.620 6.390 1.00 79.74 190 ASP A CA 1
ATOM 732 C C . ASP A 1 106 ? 9.375 5.587 4.873 1.00 86.74 190 ASP A C 1
ATOM 733 O O . ASP A 1 106 ? 8.436 5.269 4.125 1.00 88.85 190 ASP A O 1
ATOM 738 N N . ALA A 1 107 ? 10.585 5.917 4.430 1.00 81.30 191 ALA A N 1
ATOM 739 C CA . ALA A 1 107 ? 10.924 5.888 3.015 1.00 79.00 191 ALA A CA 1
ATOM 740 C C . ALA A 1 107 ? 10.717 4.482 2.479 1.00 77.09 191 ALA A C 1
ATOM 741 O O . ALA A 1 107 ? 10.206 4.298 1.377 1.00 83.94 191 ALA A O 1
ATOM 743 N N . ALA A 1 108 ? 11.104 3.495 3.281 1.00 88.27 192 ALA A N 1
ATOM 744 C CA . ALA A 1 108 ? 10.902 2.097 2.934 1.00 83.66 192 ALA A CA 1
ATOM 745 C C . ALA A 1 108 ? 9.416 1.785 2.821 1.00 87.24 192 ALA A C 1
ATOM 746 O O . ALA A 1 108 ? 8.996 1.071 1.911 1.00 91.06 192 ALA A O 1
ATOM 748 N N . LYS A 1 109 ? 8.623 2.323 3.745 1.00 85.45 193 LYS A N 1
ATOM 749 C CA . LYS A 1 109 ? 7.174 2.163 3.677 1.00 88.68 193 LYS A CA 1
ATOM 750 C C . LYS A 1 109 ? 6.650 2.650 2.337 1.00 94.92 193 LYS A C 1
ATOM 751 O O . LYS A 1 109 ? 5.841 1.978 1.702 1.00 93.07 193 LYS A O 1
ATOM 757 N N . ILE A 1 110 ? 7.128 3.809 1.894 1.00 79.61 194 ILE A N 1
ATOM 758 C CA . ILE A 1 110 ? 6.704 4.323 0.595 1.00 87.65 194 ILE A CA 1
ATOM 759 C C . ILE A 1 110 ? 7.163 3.416 -0.543 1.00 87.13 194 ILE A C 1
ATOM 760 O O . ILE A 1 110 ? 6.389 3.087 -1.440 1.00 90.68 194 ILE A O 1
ATOM 765 N N . LEU A 1 111 ? 8.422 3.002 -0.491 1.00 78.41 195 LEU A N 1
ATOM 766 C CA . LEU A 1 111 ? 9.028 2.246 -1.579 1.00 81.36 195 LEU A CA 1
ATOM 767 C C . LEU A 1 111 ? 8.607 0.784 -1.596 1.00 106.47 195 LEU A C 1
ATOM 768 O O . LEU A 1 111 ? 9.044 0.024 -2.457 1.00 117.53 195 LEU A O 1
ATOM 773 N N . LEU A 1 112 ? 7.766 0.385 -0.649 1.00 103.23 196 LEU A N 1
ATOM 774 C CA . LEU A 1 112 ? 7.312 -1.000 -0.599 1.00 95.26 196 LEU A CA 1
ATOM 775 C C . LEU A 1 112 ? 5.795 -1.117 -0.672 1.00 100.02 196 LEU A C 1
ATOM 776 O O . LEU A 1 112 ? 5.267 -2.107 -1.177 1.00 101.95 196 LEU A O 1
ATOM 781 N N . GLU A 1 113 ? 5.095 -0.110 -0.165 1.00 108.63 197 GLU A N 1
ATOM 782 C CA . GLU A 1 113 ? 3.638 -0.125 -0.189 1.00 111.63 197 GLU A CA 1
ATOM 783 C C . GLU A 1 113 ? 3.108 0.508 -1.468 1.00 110.14 197 GLU A C 1
ATOM 784 O O . GLU A 1 113 ? 1.928 0.375 -1.793 1.00 109.58 197 GLU A O 1
ATOM 790 N N . THR A 1 114 ? 3.982 1.197 -2.193 1.00 95.73 198 THR A N 1
ATOM 791 C CA . THR A 1 114 ? 3.576 1.841 -3.431 1.00 91.34 198 THR A CA 1
ATOM 792 C C . THR A 1 114 ? 4.309 1.249 -4.625 1.00 103.37 198 THR A C 1
ATOM 793 O O . THR A 1 114 ? 5.038 0.264 -4.500 1.00 106.17 198 THR A O 1
ATOM 797 N N . LYS A 1 115 ? 4.102 1.859 -5.785 1.00 108.01 199 LYS A N 1
ATOM 798 C CA . LYS A 1 115 ? 4.745 1.416 -7.012 1.00 119.85 199 LYS A CA 1
ATOM 799 C C . LYS A 1 115 ? 5.972 2.266 -7.319 1.00 115.41 199 LYS A C 1
ATOM 800 O O . LYS A 1 115 ? 6.593 2.116 -8.370 1.00 121.38 199 LYS A O 1
ATOM 806 N N . TYR A 1 116 ? 6.320 3.162 -6.401 1.00 102.28 200 TYR A N 1
ATOM 807 C CA . TYR A 1 116 ? 7.501 3.998 -6.581 1.00 105.11 200 TYR A CA 1
ATOM 808 C C . TYR A 1 116 ? 8.767 3.229 -6.230 1.00 104.64 200 TYR A C 1
ATOM 809 O O . TYR A 1 116 ? 8.859 2.618 -5.167 1.00 103.96 200 TYR A O 1
ATOM 818 N N . ARG A 1 117 ? 9.739 3.256 -7.133 1.00 96.45 201 ARG A N 1
ATOM 819 C CA . ARG A 1 117 ? 11.038 2.658 -6.862 1.00 104.38 201 ARG A CA 1
ATOM 820 C C . ARG A 1 117 ? 12.053 3.713 -6.456 1.00 100.38 201 ARG A C 1
ATOM 821 O O . ARG A 1 117 ? 13.052 3.401 -5.814 1.00 109.80 201 ARG A O 1
ATOM 829 N N . ARG A 1 118 ? 11.803 4.961 -6.840 1.00 97.88 202 ARG A N 1
ATOM 830 C CA . ARG A 1 118 ? 12.765 6.030 -6.596 1.00 98.36 202 ARG A CA 1
ATOM 831 C C . ARG A 1 118 ? 12.133 7.245 -5.933 1.00 97.02 202 ARG A C 1
ATOM 832 O O . ARG A 1 118 ? 11.108 7.752 -6.386 1.00 105.49 202 ARG A O 1
ATOM 840 N N . LEU A 1 119 ? 12.765 7.717 -4.866 1.00 88.63 203 LEU A N 1
ATOM 841 C CA . LEU A 1 119 ? 12.342 8.938 -4.198 1.00 85.03 203 LEU A CA 1
ATOM 842 C C . LEU A 1 119 ? 13.491 9.931 -4.119 1.00 87.60 203 LEU A C 1
ATOM 843 O O . LEU A 1 119 ? 14.555 9.613 -3.600 1.00 92.63 203 LEU A O 1
ATOM 848 N N . PRO A 1 120 ? 13.282 11.142 -4.645 1.00 99.99 204 PRO A N 1
ATOM 849 C CA . PRO A 1 120 ? 14.290 12.203 -4.566 1.00 104.47 204 PRO A CA 1
ATOM 850 C C . PRO A 1 120 ? 14.520 12.690 -3.136 1.00 93.75 204 PRO A C 1
ATOM 851 O O . PRO A 1 120 ? 13.578 12.806 -2.344 1.00 91.59 204 PRO A O 1
ATOM 855 N N . VAL A 1 121 ? 15.780 12.966 -2.818 1.00 87.54 205 VAL A N 1
ATOM 856 C CA . VAL A 1 121 ? 16.166 13.414 -1.489 1.00 82.16 205 VAL A CA 1
ATOM 857 C C . VAL A 1 121 ? 16.694 14.834 -1.554 1.00 94.77 205 VAL A C 1
ATOM 858 O O . VAL A 1 121 ? 17.701 15.103 -2.218 1.00 95.32 205 VAL A O 1
ATOM 862 N N . VAL A 1 122 ? 16.014 15.741 -0.861 1.00 92.66 206 VAL A N 1
ATOM 863 C CA . VAL A 1 122 ? 16.437 17.132 -0.838 1.00 98.42 206 VAL A CA 1
ATOM 864 C C . VAL A 1 122 ? 16.899 17.564 0.546 1.00 106.33 206 VAL A C 1
ATOM 865 O O . VAL A 1 122 ? 16.841 16.793 1.504 1.00 103.62 206 VAL A O 1
ATOM 869 N N . ASP A 1 123 ? 17.367 18.803 0.642 1.00 109.61 207 ASP A N 1
ATOM 870 C CA . ASP A 1 123 ? 17.795 19.353 1.919 1.00 110.38 207 ASP A CA 1
ATOM 871 C C . ASP A 1 123 ? 16.822 20.409 2.425 1.00 118.44 207 ASP A C 1
ATOM 872 O O . ASP A 1 123 ? 15.694 20.506 1.948 1.00 122.64 207 ASP A O 1
ATOM 877 N N . SER A 1 124 ? 17.276 21.207 3.383 1.00 122.08 208 SER A N 1
ATOM 878 C CA . SER A 1 124 ? 16.422 22.190 4.035 1.00 116.39 208 SER A CA 1
ATOM 879 C C . SER A 1 124 ? 16.066 23.343 3.104 1.00 116.45 208 SER A C 1
ATOM 880 O O . SER A 1 124 ? 15.113 24.079 3.354 1.00 118.03 208 SER A O 1
ATOM 883 N N . ASP A 1 125 ? 16.827 23.490 2.026 1.00 118.02 209 ASP A N 1
ATOM 884 C CA . ASP A 1 125 ? 16.633 24.605 1.109 1.00 128.87 209 ASP A CA 1
ATOM 885 C C . ASP A 1 125 ? 15.991 24.184 -0.211 1.00 132.59 209 ASP A C 1
ATOM 886 O O . ASP A 1 125 ? 15.827 24.999 -1.119 1.00 136.20 209 ASP A O 1
ATOM 891 N N . GLY A 1 126 ? 15.616 22.914 -0.309 1.00 118.69 210 GLY A N 1
ATOM 892 C CA . GLY A 1 126 ? 14.953 22.411 -1.497 1.00 105.59 210 GLY A CA 1
ATOM 893 C C . GLY A 1 126 ? 15.930 21.920 -2.545 1.00 98.72 210 GLY A C 1
ATOM 894 O O . GLY A 1 126 ? 15.533 21.511 -3.635 1.00 100.88 210 GLY A O 1
ATOM 895 N N . LYS A 1 127 ? 17.215 21.963 -2.210 1.00 112.45 211 LYS A N 1
ATOM 896 C CA . LYS A 1 127 ? 18.265 21.505 -3.108 1.00 106.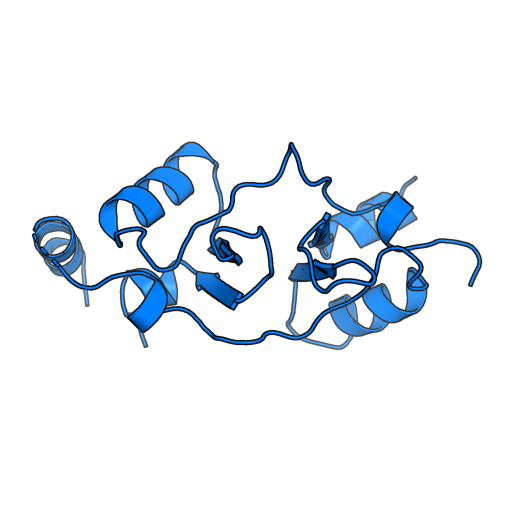90 211 LYS A CA 1
ATOM 897 C C . LYS A 1 127 ? 18.275 19.988 -3.189 1.00 106.98 211 LYS A C 1
ATOM 898 O O . LYS A 1 127 ? 18.261 19.311 -2.166 1.00 103.65 211 LYS A O 1
ATOM 904 N N . LEU A 1 128 ? 18.311 19.454 -4.404 1.00 101.69 212 LEU A N 1
ATOM 905 C CA . LEU A 1 128 ? 18.412 18.015 -4.584 1.00 98.65 212 LEU A CA 1
ATOM 906 C C . LEU A 1 128 ? 19.780 17.546 -4.113 1.00 103.72 212 LEU A C 1
ATOM 907 O O . LEU A 1 128 ? 20.808 17.980 -4.634 1.00 98.37 212 LEU A O 1
ATOM 912 N N . VAL A 1 129 ? 19.795 16.662 -3.122 1.00 108.61 213 VAL A N 1
ATOM 913 C 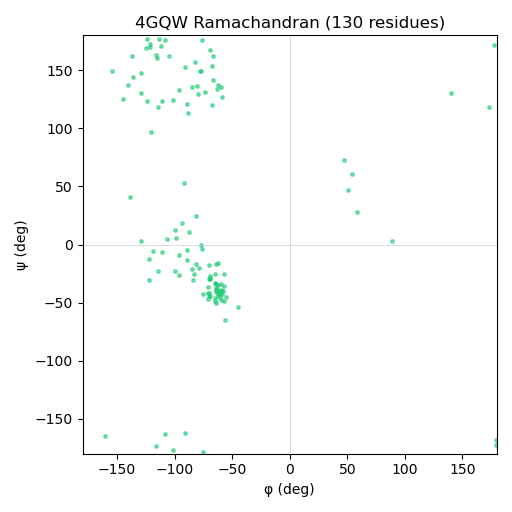CA . VAL A 1 129 ? 21.057 16.195 -2.565 1.00 105.37 213 VAL A CA 1
ATOM 914 C C . VAL A 1 129 ? 21.254 14.692 -2.716 1.00 98.66 213 VAL A C 1
ATOM 915 O O . VAL A 1 129 ? 22.318 14.169 -2.389 1.00 96.47 213 VAL A O 1
ATOM 919 N N . GLY A 1 130 ? 20.235 13.994 -3.208 1.00 91.66 214 GLY A N 1
ATOM 920 C CA . GLY A 1 130 ? 20.375 12.567 -3.438 1.00 89.85 214 GLY A CA 1
ATOM 921 C C . GLY A 1 130 ? 19.145 11.879 -3.990 1.00 97.35 214 GLY A C 1
ATOM 922 O O . GLY A 1 130 ? 18.171 12.529 -4.360 1.00 86.71 214 GLY A O 1
ATOM 923 N N . ILE A 1 131 ? 19.204 10.551 -4.057 1.00 93.14 215 ILE A N 1
ATOM 924 C CA . ILE A 1 131 ? 18.067 9.729 -4.463 1.00 89.45 215 ILE A CA 1
ATOM 925 C C . ILE A 1 131 ? 18.066 8.413 -3.691 1.00 89.82 215 ILE A C 1
ATOM 926 O O . ILE A 1 131 ? 19.053 7.679 -3.702 1.00 96.57 215 ILE A O 1
ATOM 931 N N . ILE A 1 132 ? 16.956 8.114 -3.027 1.00 98.64 216 ILE A N 1
ATOM 932 C CA . ILE A 1 132 ? 16.803 6.841 -2.331 1.00 92.01 216 ILE A CA 1
ATOM 933 C C . ILE A 1 132 ? 15.949 5.876 -3.151 1.00 97.48 216 ILE A C 1
ATOM 934 O O . ILE A 1 132 ? 14.822 6.193 -3.532 1.00 100.02 216 ILE A O 1
ATOM 939 N N . THR A 1 133 ? 16.496 4.700 -3.438 1.00 105.65 217 THR A N 1
ATOM 940 C CA . THR A 1 133 ? 15.787 3.725 -4.257 1.00 102.61 217 THR A CA 1
ATOM 941 C C . THR A 1 133 ? 15.379 2.496 -3.459 1.00 95.07 217 THR A C 1
ATOM 942 O O . THR A 1 133 ? 15.778 2.326 -2.309 1.00 97.01 217 THR A O 1
ATOM 946 N N . ARG A 1 134 ? 14.573 1.647 -4.081 1.00 93.12 218 ARG A N 1
ATOM 947 C CA . ARG A 1 134 ? 14.144 0.403 -3.466 1.00 99.58 218 ARG A CA 1
ATOM 948 C C . ARG A 1 134 ? 15.350 -0.494 -3.232 1.00 103.37 218 ARG A C 1
ATOM 949 O O . ARG A 1 134 ? 15.455 -1.172 -2.205 1.00 103.30 218 ARG A O 1
ATOM 957 N N . GLY A 1 135 ? 16.265 -0.479 -4.196 1.00 91.56 219 GLY A N 1
ATOM 958 C CA . GLY A 1 135 ? 17.495 -1.236 -4.097 1.00 94.55 219 GLY A CA 1
ATOM 959 C C . GLY A 1 135 ? 18.351 -0.744 -2.953 1.00 103.37 219 GLY A C 1
ATOM 960 O O . GLY A 1 135 ? 19.046 -1.528 -2.313 1.00 102.66 219 GLY A O 1
ATOM 961 N N . ASN A 1 136 ? 18.304 0.560 -2.698 1.00 107.86 220 ASN A N 1
ATOM 962 C CA . ASN A 1 136 ? 19.026 1.133 -1.570 1.00 99.46 220 ASN A CA 1
ATOM 963 C C . ASN A 1 136 ? 18.477 0.606 -0.253 1.00 100.27 220 ASN A C 1
ATOM 964 O O . ASN A 1 136 ? 19.227 0.368 0.691 1.00 98.40 220 ASN A O 1
ATOM 969 N N . VAL A 1 137 ? 17.163 0.424 -0.196 1.00 95.95 221 VAL A N 1
ATOM 970 C CA . VAL A 1 137 ? 16.517 -0.093 1.001 1.00 100.53 221 VAL A CA 1
ATOM 971 C C . VAL A 1 137 ? 16.878 -1.553 1.204 1.00 101.36 221 VAL A C 1
ATOM 972 O O . VAL A 1 137 ? 17.193 -1.970 2.320 1.00 104.47 221 VAL A O 1
ATOM 976 N N . VAL A 1 138 ? 16.836 -2.325 0.121 1.00 94.31 222 VAL A N 1
ATOM 977 C CA . VAL A 1 138 ? 17.200 -3.733 0.184 1.00 91.61 222 VAL A CA 1
ATOM 978 C C . VAL A 1 138 ? 18.644 -3.892 0.641 1.00 96.19 222 VAL A C 1
ATOM 979 O O . VAL A 1 138 ? 18.945 -4.717 1.505 1.00 101.31 222 VAL A O 1
ATOM 983 N N . ARG A 1 139 ? 19.531 -3.086 0.064 1.00 103.45 223 ARG A N 1
ATOM 984 C CA . ARG A 1 139 ? 20.936 -3.090 0.444 1.00 106.80 223 ARG A CA 1
ATOM 985 C C . ARG A 1 139 ? 21.101 -2.728 1.908 1.00 110.52 223 ARG A C 1
ATOM 986 O O . ARG A 1 139 ? 21.900 -3.338 2.618 1.00 111.23 223 ARG A O 1
ATOM 994 N N . ALA A 1 140 ? 20.338 -1.734 2.353 1.00 104.47 224 ALA A N 1
ATOM 995 C CA . ALA A 1 140 ? 20.370 -1.306 3.743 1.00 106.18 224 ALA A CA 1
ATOM 996 C C . ALA A 1 140 ? 19.977 -2.457 4.656 1.00 108.71 224 ALA A C 1
ATOM 997 O O . ALA A 1 140 ? 20.559 -2.641 5.724 1.00 114.79 224 ALA A O 1
ATOM 999 N N . ALA A 1 141 ? 18.992 -3.237 4.225 1.00 104.54 225 ALA A N 1
ATOM 1000 C CA . ALA A 1 141 ? 18.583 -4.411 4.981 1.00 107.07 225 ALA A CA 1
ATOM 1001 C C . ALA A 1 141 ? 19.660 -5.491 4.934 1.00 117.78 225 ALA A C 1
ATOM 1002 O O . ALA A 1 141 ? 19.769 -6.308 5.845 1.00 117.78 225 ALA A O 1
ATOM 1004 N N . LEU A 1 142 ? 20.457 -5.492 3.870 1.00 123.44 226 LEU A N 1
ATOM 1005 C CA . LEU A 1 142 ? 21.520 -6.483 3.731 1.00 134.40 226 LEU A CA 1
ATOM 1006 C C . LEU A 1 142 ? 22.784 -6.084 4.484 1.00 147.70 226 LEU A C 1
ATOM 1007 O O . LEU A 1 142 ? 23.583 -6.938 4.863 1.00 150.20 226 LEU A O 1
ATOM 1012 N N . GLN A 1 143 ? 22.963 -4.786 4.698 1.00 172.80 227 GLN A N 1
ATOM 1013 C CA . GLN A 1 143 ? 24.140 -4.288 5.398 1.00 109.29 227 GLN A CA 1
ATOM 1014 C C . GLN A 1 143 ? 23.844 -4.040 6.873 1.00 111.18 227 GLN A C 1
ATOM 1015 O O . GLN A 1 143 ? 23.088 -4.783 7.495 1.00 117.55 227 GLN A O 1
#

Radius of gyration: 15.57 Å; Cα contacts (8 Å, |Δi|>4): 236; chains: 1; bounding box: 26×33×51 Å

Nearest PDB structures (foldseek):
  4gqw-assembly1_A-2  TM=1.008E+00  e=1.763E-30  Arabidopsis thaliana
  4gqy-assembly2_B  TM=8.704E-01  e=1.248E-20  Arabidopsis thaliana
  4gqy-assembly3_D  TM=8.704E-01  e=3.472E-19  Arabidopsis thaliana
  6yja-assembly1_B  TM=8.887E-01  e=4.361E-10  Bacillus subtilis subsp. subtilis str. 168
  6xnv-assembly1_A  TM=8.553E-01  e=7.935E-10  Listeria monocytogenes

Secondary structure (DSSP, 8-state):
--SBGGGTSEESTT---B-TTSBHHHHHHHHHHTT-SEEEEE-TT-BEEEEEEHHHHTT----HHHHHHHT---BHHHHSEES---EESSSBHHHHHHHHHHSS--EEEEE-TTSBEEEEEEHHHHHHHHH-